Protein AF-A0A9E4YJJ3-F1 (afdb_monomer)

Radius of gyration: 14.65 Å; Cα contacts (8 Å, |Δi|>4): 35; chains: 1; bounding box: 43×19×37 Å

Secondary structure (DSSP, 8-state):
-HHHHHHH-TTEEEEEEETTEEEEEEPPP--S-S-HHHHHHHHHHHHHHHHHHHHHHHHHHHHHT-

Structure (mmCIF, N/CA/C/O backbone):
data_AF-A0A9E4YJJ3-F1
#
_entry.id   AF-A0A9E4YJJ3-F1
#
loop_
_atom_site.group_PDB
_atom_site.id
_atom_site.type_symbol
_atom_site.label_atom_id
_atom_site.label_alt_id
_atom_site.label_comp_id
_atom_site.label_asym_id
_atom_site.label_entity_id
_atom_site.label_seq_id
_atom_site.pdbx_PDB_ins_code
_atom_site.Cartn_x
_atom_site.Cartn_y
_atom_site.Cartn_z
_atom_site.occupancy
_atom_site.B_iso_or_equiv
_atom_site.auth_seq_id
_atom_site.auth_comp_id
_atom_site.auth_asym_id
_atom_site.auth_atom_id
_atom_site.pdbx_PDB_model_num
ATOM 1 N N . ALA A 1 1 ? -6.080 -6.286 9.782 1.00 59.09 1 ALA A N 1
ATOM 2 C CA . ALA A 1 1 ? -4.680 -5.883 9.507 1.00 59.09 1 ALA A CA 1
ATOM 3 C 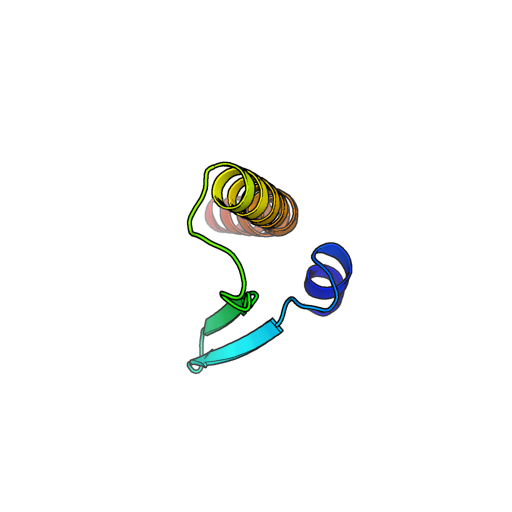C . ALA A 1 1 ? -3.928 -6.957 8.713 1.00 59.09 1 ALA A C 1
ATOM 5 O O . ALA A 1 1 ? -3.633 -6.709 7.553 1.00 59.09 1 ALA A O 1
ATOM 6 N N . ILE A 1 2 ? -3.708 -8.160 9.267 1.00 63.06 2 ILE A N 1
ATOM 7 C CA . ILE A 1 2 ? -3.011 -9.269 8.572 1.00 63.06 2 ILE A CA 1
ATOM 8 C C . ILE A 1 2 ? -3.702 -9.654 7.248 1.00 63.06 2 ILE A C 1
ATOM 10 O O . ILE A 1 2 ? -3.035 -9.857 6.240 1.00 63.06 2 ILE A O 1
ATOM 14 N N . GLU A 1 3 ? -5.038 -9.664 7.211 1.00 78.62 3 GLU A N 1
ATOM 15 C CA . GLU A 1 3 ? -5.810 -9.963 5.991 1.00 78.62 3 GLU A CA 1
ATOM 16 C C . GLU A 1 3 ? -5.678 -8.902 4.884 1.00 78.62 3 GLU A C 1
ATOM 18 O O . GLU A 1 3 ? -5.813 -9.233 3.710 1.00 78.62 3 GLU A O 1
ATOM 23 N N . ILE A 1 4 ? -5.391 -7.640 5.229 1.00 82.81 4 ILE A N 1
ATOM 24 C CA . ILE A 1 4 ? -5.172 -6.559 4.249 1.00 82.81 4 ILE A CA 1
ATOM 25 C C . ILE A 1 4 ? -3.797 -6.739 3.606 1.00 82.81 4 ILE A C 1
ATOM 27 O O . ILE A 1 4 ? -3.670 -6.729 2.385 1.00 82.81 4 ILE A O 1
ATOM 31 N N . GLN A 1 5 ? -2.773 -6.979 4.427 1.00 82.62 5 GLN A N 1
ATOM 32 C CA . GLN A 1 5 ? -1.416 -7.237 3.952 1.00 82.62 5 GLN A CA 1
ATOM 33 C C . GLN A 1 5 ? -1.360 -8.493 3.066 1.00 82.62 5 GLN A C 1
ATOM 35 O O . GLN A 1 5 ? -0.777 -8.463 1.985 1.00 82.62 5 GLN A O 1
ATOM 40 N N . ALA A 1 6 ? -2.054 -9.568 3.460 1.00 82.25 6 ALA A N 1
ATOM 41 C CA . ALA A 1 6 ? -2.147 -10.794 2.667 1.00 82.25 6 ALA A CA 1
ATOM 42 C C . ALA A 1 6 ? -2.763 -10.569 1.271 1.00 82.25 6 ALA A C 1
ATOM 44 O O . ALA A 1 6 ? -2.384 -11.246 0.318 1.00 82.25 6 ALA A O 1
ATOM 45 N N . GLN A 1 7 ? -3.688 -9.611 1.137 1.00 87.19 7 GLN A N 1
ATOM 46 C CA . GLN A 1 7 ? -4.340 -9.275 -0.133 1.00 87.19 7 GLN A CA 1
ATOM 47 C C . GLN A 1 7 ? -3.535 -8.331 -1.032 1.00 87.19 7 GLN A C 1
ATOM 49 O O . GLN A 1 7 ? -3.780 -8.310 -2.243 1.00 87.19 7 GLN A O 1
ATOM 54 N N . LEU A 1 8 ? -2.641 -7.527 -0.451 1.00 89.75 8 LEU A N 1
ATOM 55 C CA . LEU A 1 8 ? -1.835 -6.537 -1.171 1.00 89.75 8 LEU A CA 1
ATOM 56 C C . LEU A 1 8 ? -0.445 -7.055 -1.547 1.00 89.75 8 LEU A C 1
ATOM 58 O O . LEU A 1 8 ? 0.124 -6.597 -2.533 1.00 89.75 8 LEU A O 1
ATOM 62 N N . GLY A 1 9 ? 0.061 -8.055 -0.828 1.00 87.00 9 GLY A N 1
ATOM 63 C CA . GLY A 1 9 ? 1.312 -8.736 -1.142 1.00 87.00 9 GLY A CA 1
ATOM 64 C C . GLY A 1 9 ? 2.362 -8.594 -0.046 1.00 87.00 9 GLY A C 1
ATOM 65 O O . GLY A 1 9 ? 2.251 -7.783 0.868 1.00 87.00 9 GLY A O 1
ATOM 66 N N . GLN A 1 10 ? 3.407 -9.417 -0.145 1.00 83.06 10 GLN A N 1
ATOM 67 C CA . GLN A 1 10 ? 4.433 -9.541 0.897 1.00 83.06 10 GLN A CA 1
ATOM 68 C C . GLN A 1 10 ? 5.339 -8.310 1.035 1.00 83.06 10 GLN A C 1
ATOM 70 O O . GLN A 1 10 ? 5.932 -8.124 2.090 1.00 83.06 10 GLN A O 1
ATOM 75 N N . ASN A 1 11 ? 5.421 -7.466 0.003 1.00 86.81 11 ASN A N 1
ATOM 76 C CA . ASN A 1 11 ? 6.228 -6.239 0.021 1.00 86.81 11 ASN A CA 1
ATOM 77 C C . ASN A 1 11 ? 5.505 -5.056 0.681 1.00 86.81 11 ASN A C 1
ATOM 79 O O . ASN A 1 11 ? 6.074 -3.975 0.817 1.00 86.81 11 ASN A O 1
ATOM 83 N N . VAL A 1 12 ? 4.235 -5.245 1.045 1.00 92.44 12 VAL A N 1
ATOM 84 C CA . VAL A 1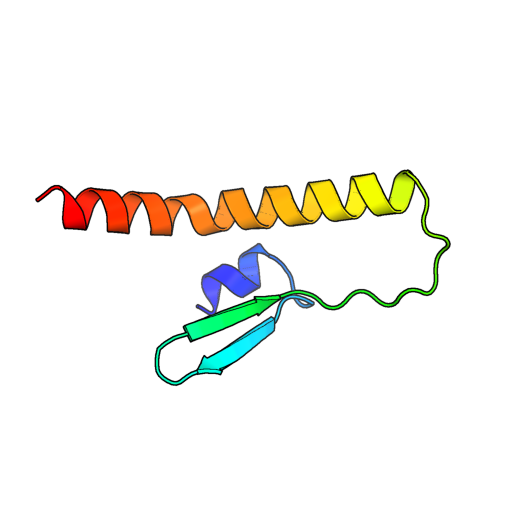 12 ? 3.431 -4.221 1.698 1.00 92.44 12 VAL A CA 1
ATOM 85 C C . VAL A 1 12 ? 3.639 -4.307 3.197 1.00 92.44 12 VAL A C 1
ATOM 87 O O . VAL A 1 12 ? 3.480 -5.368 3.799 1.00 92.44 12 VAL A O 1
ATOM 90 N N . GLU A 1 13 ? 3.956 -3.178 3.810 1.00 91.69 13 GLU A N 1
ATOM 91 C CA . GLU A 1 13 ? 4.225 -3.047 5.232 1.00 91.69 13 GLU A CA 1
ATOM 92 C C . GLU A 1 13 ? 3.104 -2.281 5.933 1.00 91.69 13 GLU A C 1
ATOM 94 O O . GLU A 1 13 ? 2.563 -1.303 5.411 1.00 91.69 13 GLU A O 1
ATOM 99 N N . LEU A 1 14 ? 2.784 -2.727 7.148 1.00 90.94 14 LEU A N 1
ATOM 100 C CA . LEU A 1 14 ? 1.944 -2.018 8.108 1.00 90.94 14 LEU A CA 1
ATOM 101 C C . LEU A 1 14 ? 2.835 -1.534 9.250 1.00 90.94 14 LEU A C 1
ATOM 103 O O . LEU A 1 14 ? 3.259 -2.319 10.095 1.00 90.94 14 LEU A O 1
ATOM 107 N N . GLU A 1 15 ? 3.109 -0.239 9.265 1.00 91.12 15 GLU A N 1
ATOM 108 C CA . GLU A 1 15 ? 4.001 0.401 10.225 1.00 91.12 15 GLU A CA 1
ATOM 109 C C . GLU A 1 15 ? 3.200 1.303 11.164 1.00 91.12 15 GLU A C 1
ATOM 111 O O . GLU A 1 15 ? 2.402 2.130 10.721 1.00 91.12 15 GLU A O 1
ATOM 116 N N . GLU A 1 16 ? 3.414 1.186 12.472 1.00 91.88 16 GLU A N 1
ATOM 117 C CA . GLU A 1 16 ? 2.890 2.171 13.418 1.00 91.88 16 GLU A CA 1
ATOM 118 C C . GLU A 1 16 ? 3.618 3.507 13.210 1.00 91.88 16 GLU A C 1
ATOM 120 O O . GLU A 1 16 ? 4.797 3.638 13.528 1.00 91.88 16 GLU A O 1
ATOM 125 N N . TRP A 1 17 ? 2.920 4.504 12.658 1.00 91.44 17 TRP A N 1
ATOM 126 C CA . TRP A 1 17 ? 3.492 5.831 12.414 1.00 91.44 17 TRP A CA 1
ATOM 127 C C . TRP A 1 17 ? 3.308 6.709 13.651 1.00 91.44 17 TRP A C 1
ATOM 129 O O . TRP A 1 17 ? 4.245 7.317 14.168 1.00 91.44 17 TRP A O 1
ATOM 139 N N . THR A 1 18 ? 2.077 6.787 14.147 1.00 94.31 18 THR A N 1
ATOM 140 C CA . THR A 1 18 ? 1.748 7.544 15.355 1.00 94.31 18 THR A CA 1
ATOM 141 C C . THR A 1 18 ? 0.824 6.718 16.235 1.00 94.31 18 THR A C 1
ATOM 143 O O . THR A 1 18 ? 0.256 5.727 15.785 1.00 94.31 18 THR A O 1
ATOM 146 N N . LYS A 1 19 ? 0.578 7.184 17.465 1.00 90.81 19 LYS A N 1
ATOM 147 C CA . LYS A 1 19 ? -0.341 6.519 18.404 1.00 90.81 19 LYS A CA 1
ATOM 148 C C . LYS A 1 19 ? -1.748 6.258 17.850 1.00 90.81 19 LYS A C 1
ATOM 150 O O . LYS A 1 19 ? -2.456 5.426 18.403 1.00 90.81 19 LYS A O 1
ATOM 155 N N . SER A 1 20 ? -2.181 6.994 16.828 1.00 91.62 20 SER A N 1
ATOM 156 C CA . SER A 1 20 ? -3.503 6.840 16.211 1.00 91.62 20 SER A CA 1
ATOM 157 C C . SER A 1 20 ? -3.453 6.542 14.714 1.00 91.62 20 SER A C 1
ATOM 159 O O . SER A 1 20 ? -4.504 6.494 14.081 1.00 91.62 20 SER A O 1
ATOM 161 N N . TRP A 1 21 ? -2.262 6.342 14.137 1.00 91.94 21 TRP A N 1
ATOM 162 C CA . TRP A 1 21 ? -2.110 6.119 12.701 1.00 91.94 21 TRP A CA 1
ATOM 163 C C . TRP A 1 21 ? -1.146 4.982 12.401 1.00 91.94 21 TRP A C 1
ATOM 165 O O . TRP A 1 21 ? 0.006 4.990 12.835 1.00 91.94 21 TRP A O 1
ATOM 175 N N . THR A 1 22 ? -1.602 4.069 11.551 1.00 90.69 22 THR A N 1
ATOM 176 C CA . THR A 1 22 ? -0.772 3.042 10.926 1.00 90.69 22 THR A CA 1
ATOM 177 C C . THR A 1 22 ? -0.567 3.407 9.461 1.00 90.69 22 THR A C 1
ATOM 179 O O . THR A 1 22 ? -1.527 3.687 8.741 1.00 90.69 22 THR A O 1
ATOM 182 N N . ARG A 1 23 ? 0.687 3.419 9.016 1.00 92.44 23 ARG A N 1
ATOM 183 C CA . ARG A 1 23 ? 1.061 3.593 7.618 1.00 92.44 23 ARG A CA 1
ATOM 184 C C . ARG A 1 23 ? 1.016 2.246 6.913 1.00 92.44 23 ARG A C 1
ATOM 186 O O . ARG A 1 23 ? 1.712 1.322 7.314 1.00 92.44 23 ARG A O 1
ATOM 193 N N . LEU A 1 24 ? 0.245 2.169 5.837 1.00 91.94 24 LEU A N 1
ATOM 194 C CA . LEU A 1 24 ? 0.286 1.064 4.887 1.00 91.94 24 LEU A CA 1
ATOM 195 C C . LEU A 1 24 ? 1.074 1.522 3.659 1.00 91.94 24 LEU A C 1
ATOM 197 O O . LEU A 1 24 ? 0.638 2.447 2.972 1.00 91.94 24 LEU A O 1
ATOM 201 N N . HIS A 1 25 ? 2.234 0.928 3.395 1.00 92.81 25 HIS A N 1
ATOM 202 C CA . HIS A 1 25 ? 3.106 1.366 2.300 1.00 92.81 25 HIS A CA 1
ATOM 203 C C . HIS A 1 25 ? 3.866 0.205 1.665 1.00 92.81 25 HIS A C 1
ATOM 205 O O . HIS A 1 25 ? 3.947 -0.876 2.231 1.00 92.81 25 HIS A O 1
ATOM 211 N N . GLU A 1 26 ? 4.372 0.428 0.460 1.00 91.88 26 GLU A N 1
ATOM 212 C CA . GLU A 1 26 ? 5.334 -0.444 -0.213 1.00 91.88 26 GLU A CA 1
ATOM 213 C C . GLU A 1 26 ? 6.531 0.422 -0.599 1.00 91.88 26 GLU A C 1
ATOM 215 O O . GLU A 1 26 ? 6.362 1.553 -1.068 1.00 91.88 26 GLU A O 1
ATOM 220 N N . THR A 1 27 ? 7.738 -0.107 -0.412 1.00 90.44 27 THR A N 1
ATOM 221 C CA . THR A 1 27 ? 8.970 0.545 -0.860 1.00 90.44 27 THR A CA 1
ATOM 222 C C . THR A 1 27 ? 9.447 -0.115 -2.144 1.00 90.44 27 THR A C 1
ATOM 224 O O . THR A 1 27 ? 9.716 -1.313 -2.176 1.00 90.44 27 THR A O 1
ATOM 227 N N . LEU A 1 28 ? 9.573 0.676 -3.209 1.00 86.12 28 LEU A N 1
ATOM 228 C CA . LEU A 1 28 ? 10.112 0.222 -4.488 1.00 86.12 28 LEU A CA 1
ATOM 229 C C . LEU A 1 28 ? 11.560 0.690 -4.630 1.00 86.12 28 LEU A C 1
ATOM 231 O O . LEU A 1 28 ? 11.853 1.877 -4.472 1.00 86.12 28 LEU A O 1
ATOM 235 N N . HIS A 1 29 ? 12.460 -0.232 -4.967 1.00 83.12 29 HIS A N 1
ATOM 236 C CA . HIS A 1 29 ? 13.829 0.119 -5.331 1.00 83.12 29 HIS A CA 1
ATOM 237 C C . HIS A 1 29 ? 13.839 0.810 -6.698 1.00 83.12 29 HIS A C 1
ATOM 239 O O . HIS A 1 29 ? 13.310 0.289 -7.681 1.00 83.12 29 HIS A O 1
ATOM 245 N N . MET A 1 30 ? 14.434 2.002 -6.761 1.00 74.88 30 MET A N 1
ATOM 246 C CA . MET A 1 30 ? 14.581 2.772 -7.998 1.00 74.88 30 MET A CA 1
ATOM 247 C C . MET A 1 30 ? 15.771 2.270 -8.824 1.00 74.88 30 MET A C 1
ATOM 249 O O . MET A 1 30 ? 16.701 3.018 -9.112 1.00 74.88 30 MET A O 1
ATOM 253 N N . ASP A 1 31 ? 15.740 0.995 -9.197 1.00 72.88 31 ASP A N 1
ATOM 254 C CA . ASP A 1 31 ? 16.772 0.395 -10.051 1.00 72.88 31 ASP A CA 1
ATOM 255 C C . ASP A 1 31 ? 16.493 0.639 -11.548 1.00 72.88 31 ASP A C 1
ATOM 257 O O . ASP A 1 31 ? 17.346 0.385 -12.396 1.00 72.88 31 ASP A O 1
ATOM 261 N N . ALA A 1 32 ? 15.294 1.134 -11.877 1.00 68.38 32 ALA A N 1
ATOM 262 C CA . ALA A 1 32 ? 14.831 1.397 -13.235 1.00 68.38 32 ALA A CA 1
ATOM 263 C C . ALA A 1 32 ? 14.639 2.897 -13.496 1.00 68.38 32 ALA A C 1
ATOM 265 O O . ALA A 1 32 ? 14.263 3.659 -12.602 1.00 68.38 32 ALA A O 1
ATOM 266 N N . ASP A 1 33 ? 14.832 3.301 -14.753 1.00 83.56 33 ASP A N 1
ATOM 267 C CA . ASP A 1 33 ? 14.539 4.657 -15.211 1.00 83.56 33 ASP A CA 1
ATOM 268 C C . ASP A 1 33 ? 13.075 5.032 -14.945 1.00 83.56 33 ASP A C 1
ATOM 270 O O . ASP A 1 33 ? 12.159 4.218 -15.099 1.00 83.56 33 ASP A O 1
ATOM 274 N N . LEU A 1 34 ? 12.846 6.300 -14.600 1.00 88.69 34 LEU A N 1
ATOM 275 C CA . LEU A 1 34 ? 11.508 6.865 -14.439 1.00 88.69 34 LEU A CA 1
ATOM 276 C C . LEU A 1 34 ? 10.804 6.947 -15.801 1.00 88.69 34 LEU A C 1
ATOM 278 O O . LEU A 1 34 ? 10.887 7.954 -1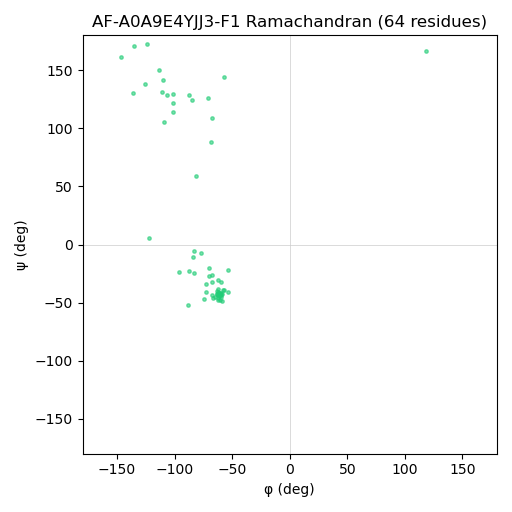6.503 1.00 88.69 34 LEU A O 1
ATOM 282 N N . ASN A 1 35 ? 10.129 5.865 -16.178 1.00 91.25 35 ASN A N 1
ATOM 283 C CA . ASN A 1 35 ? 9.482 5.701 -17.475 1.00 91.25 35 ASN A CA 1
ATOM 284 C C . ASN A 1 35 ? 7.983 5.380 -17.345 1.00 91.25 35 ASN A C 1
ATOM 286 O O . ASN A 1 35 ? 7.450 5.144 -16.258 1.00 91.25 35 ASN A O 1
ATOM 290 N N . GLU A 1 36 ? 7.291 5.363 -18.484 1.00 94.00 36 GLU A N 1
ATOM 291 C CA . GLU A 1 36 ? 5.847 5.110 -18.546 1.00 94.00 36 GLU A CA 1
ATOM 292 C C . GLU A 1 36 ? 5.458 3.714 -18.040 1.00 94.00 36 GLU A C 1
ATOM 294 O O . GLU A 1 36 ? 4.381 3.545 -17.469 1.00 94.00 36 GLU A O 1
ATOM 299 N N . ALA A 1 37 ? 6.335 2.717 -18.194 1.00 90.75 37 ALA A N 1
ATOM 300 C CA . ALA A 1 37 ? 6.074 1.368 -17.704 1.00 90.75 37 ALA A CA 1
ATOM 301 C C . ALA A 1 37 ? 6.057 1.328 -16.170 1.00 90.75 37 ALA A C 1
ATOM 303 O O . ALA A 1 37 ? 5.139 0.748 -15.589 1.00 90.75 37 ALA A O 1
ATOM 304 N N . LEU A 1 38 ? 7.011 2.000 -15.515 1.00 89.44 38 LEU A N 1
ATOM 305 C CA . LEU A 1 38 ? 7.015 2.162 -14.061 1.00 89.44 38 LEU A CA 1
ATOM 306 C C . LEU A 1 38 ? 5.768 2.921 -13.592 1.00 89.44 38 LEU A C 1
ATOM 308 O O . LEU A 1 38 ? 5.121 2.4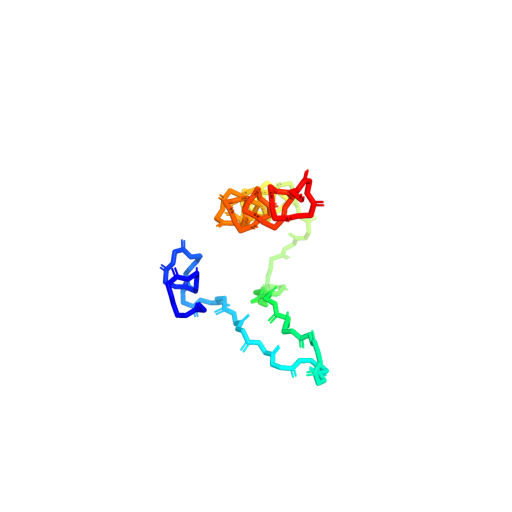98 -12.635 1.00 89.44 38 LEU A O 1
ATOM 312 N N . ALA A 1 39 ? 5.392 4.001 -14.283 1.00 92.56 39 ALA A N 1
ATOM 313 C CA . ALA A 1 39 ? 4.195 4.768 -13.947 1.00 92.56 39 ALA A CA 1
ATOM 314 C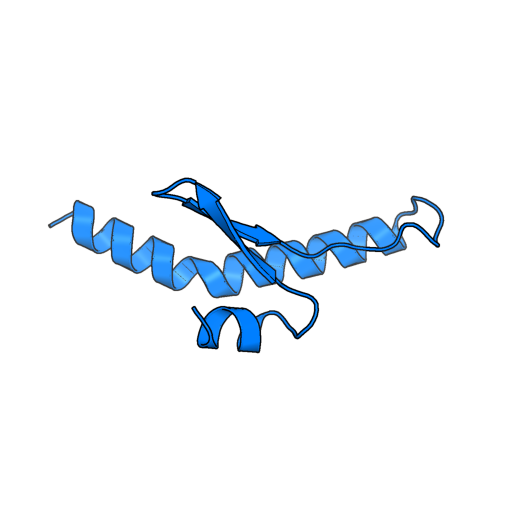 C . ALA A 1 39 ? 2.919 3.911 -14.021 1.00 92.56 39 ALA A C 1
ATOM 316 O O . A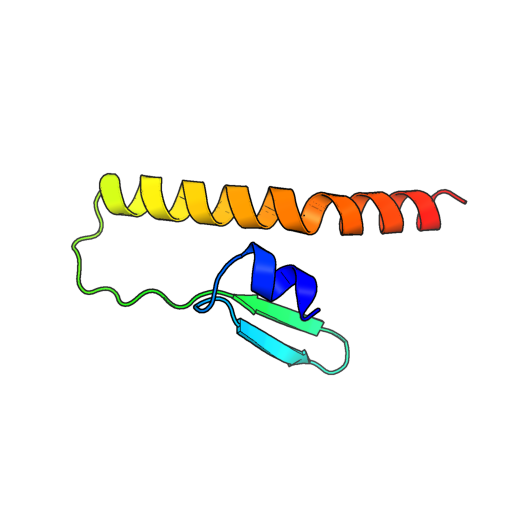LA A 1 39 ? 2.107 3.929 -13.094 1.00 92.56 39 ALA A O 1
ATOM 317 N N . ALA A 1 40 ? 2.761 3.116 -15.084 1.00 94.94 40 ALA A N 1
ATOM 318 C CA . ALA A 1 40 ? 1.633 2.200 -15.233 1.00 94.94 40 ALA A CA 1
ATOM 319 C C . ALA A 1 40 ? 1.620 1.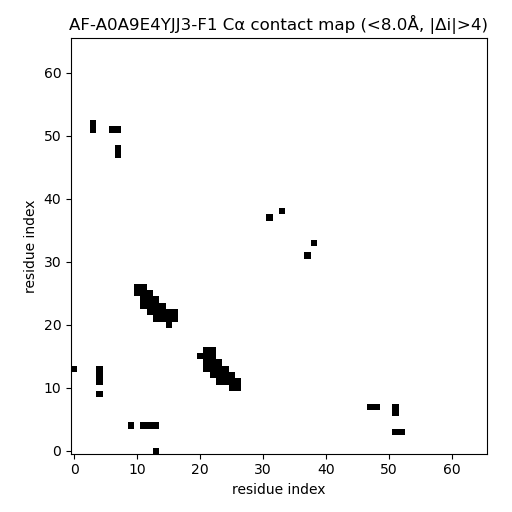126 -14.135 1.00 94.94 40 ALA A C 1
ATOM 321 O O . ALA A 1 40 ? 0.564 0.787 -13.602 1.00 94.94 40 ALA A O 1
ATOM 322 N N . ASP A 1 41 ? 2.789 0.607 -13.768 1.00 91.62 41 ASP A N 1
ATOM 323 C CA . ASP A 1 41 ? 2.918 -0.407 -12.730 1.00 91.62 41 ASP A CA 1
ATOM 324 C C . ASP A 1 41 ? 2.546 0.139 -11.342 1.00 91.62 41 ASP A C 1
ATOM 326 O O . ASP A 1 41 ? 1.724 -0.453 -10.64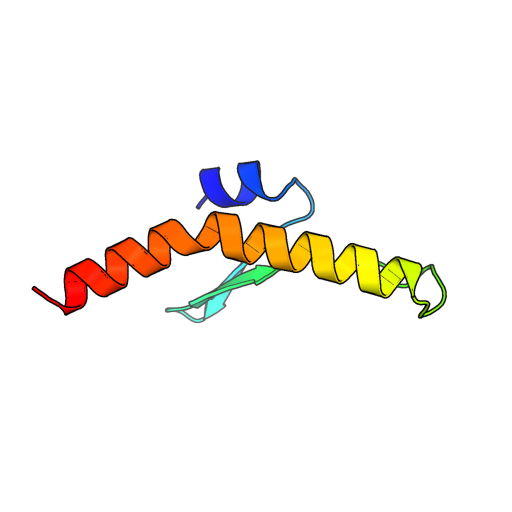0 1.00 91.62 41 ASP A O 1
ATOM 330 N N . VAL A 1 42 ? 3.052 1.323 -10.984 1.00 91.94 42 VAL A N 1
ATOM 331 C CA . VAL A 1 42 ? 2.673 2.036 -9.752 1.00 91.94 42 VAL A CA 1
ATOM 332 C C . VAL A 1 42 ? 1.176 2.350 -9.733 1.00 91.94 42 VAL A C 1
ATOM 334 O O . VAL A 1 42 ? 0.522 2.117 -8.718 1.00 91.94 42 VAL A O 1
ATOM 337 N N . ALA A 1 43 ? 0.600 2.811 -10.847 1.00 95.06 43 ALA A N 1
ATOM 338 C CA . ALA A 1 43 ? -0.831 3.101 -10.933 1.00 95.06 43 ALA A CA 1
ATOM 339 C C . ALA A 1 43 ? -1.692 1.855 -10.668 1.00 95.06 43 ALA A C 1
ATOM 341 O O . ALA A 1 43 ? -2.659 1.927 -9.909 1.00 95.06 43 ALA A O 1
ATOM 342 N N . ARG A 1 44 ? -1.321 0.696 -11.232 1.00 95.00 44 ARG A N 1
ATOM 343 C CA . ARG A 1 44 ? -2.012 -0.577 -10.960 1.00 95.00 44 ARG A CA 1
ATOM 344 C C . ARG A 1 44 ? -1.922 -0.975 -9.489 1.00 95.00 44 ARG A C 1
ATOM 346 O O . ARG A 1 44 ? -2.928 -1.390 -8.918 1.00 95.00 44 ARG A O 1
ATOM 353 N N . ARG A 1 45 ? -0.745 -0.837 -8.869 1.00 92.75 45 ARG A N 1
ATOM 354 C CA . ARG A 1 45 ? -0.566 -1.132 -7.437 1.00 92.75 45 ARG A CA 1
ATOM 355 C C . ARG A 1 45 ? -1.428 -0.219 -6.566 1.00 92.75 45 ARG A C 1
ATOM 357 O O . ARG A 1 45 ? -2.145 -0.708 -5.700 1.00 92.75 45 ARG A O 1
ATOM 364 N N . LEU A 1 46 ? -1.434 1.085 -6.839 1.00 94.44 46 LEU A N 1
ATOM 365 C CA . LEU A 1 46 ? -2.270 2.047 -6.115 1.00 94.44 46 LEU A CA 1
ATOM 366 C C . LEU A 1 46 ? -3.767 1.752 -6.272 1.00 94.44 46 LEU A C 1
ATOM 368 O O . LEU A 1 46 ? -4.502 1.801 -5.288 1.00 94.44 46 LEU A O 1
ATOM 372 N N . ALA A 1 47 ? -4.220 1.394 -7.477 1.00 96.50 47 ALA A N 1
ATOM 373 C CA . ALA A 1 47 ? -5.605 0.978 -7.696 1.00 96.50 47 ALA A CA 1
ATOM 374 C C . ALA A 1 47 ? -5.965 -0.238 -6.829 1.00 96.50 47 ALA A C 1
ATOM 376 O O . ALA A 1 47 ? -7.004 -0.241 -6.170 1.00 96.50 47 ALA A O 1
ATOM 377 N N . ARG A 1 48 ? -5.062 -1.222 -6.733 1.00 94.94 48 ARG A N 1
ATOM 378 C CA . ARG A 1 48 ? -5.257 -2.394 -5.875 1.00 94.94 48 ARG A CA 1
ATOM 379 C C . ARG A 1 48 ? -5.370 -2.030 -4.390 1.00 94.94 48 ARG A C 1
ATOM 381 O O . ARG A 1 48 ? -6.188 -2.622 -3.690 1.00 94.94 48 ARG A O 1
ATOM 388 N N . TYR A 1 49 ? -4.598 -1.052 -3.912 1.00 94.69 49 TYR A N 1
ATOM 389 C CA . TYR A 1 49 ? -4.735 -0.536 -2.543 1.00 94.69 49 TYR A CA 1
ATOM 390 C C . TYR A 1 49 ? -6.126 0.047 -2.306 1.00 94.69 49 TYR A C 1
ATOM 392 O O . TYR A 1 49 ? -6.762 -0.287 -1.311 1.00 94.69 49 TYR A O 1
ATOM 400 N N . ILE A 1 50 ? -6.610 0.882 -3.229 1.00 94.75 50 ILE A N 1
ATOM 401 C CA . ILE A 1 50 ? -7.941 1.492 -3.133 1.00 94.75 50 ILE A CA 1
ATOM 402 C C . ILE A 1 50 ? -9.015 0.404 -3.063 1.00 94.75 50 ILE A C 1
ATOM 404 O O . ILE A 1 50 ? -9.834 0.426 -2.154 1.00 94.75 50 ILE A O 1
ATOM 408 N N . GLU A 1 51 ? -8.977 -0.586 -3.955 1.00 95.75 51 GLU A N 1
ATOM 409 C CA . GLU A 1 51 ? -9.959 -1.678 -3.983 1.00 95.75 51 GLU A CA 1
ATOM 410 C C . GLU A 1 51 ? -10.004 -2.489 -2.684 1.00 95.75 51 GLU A C 1
ATOM 412 O O . GLU A 1 51 ? -11.083 -2.846 -2.218 1.00 95.75 51 GLU A O 1
ATOM 417 N N . VAL A 1 52 ? -8.843 -2.798 -2.096 1.00 94.19 52 VAL A N 1
ATOM 418 C CA . VAL A 1 52 ? -8.771 -3.571 -0.845 1.00 94.19 52 VAL A CA 1
ATOM 419 C C . VAL A 1 52 ? -9.229 -2.745 0.357 1.00 94.19 52 VAL A C 1
ATOM 421 O O . VAL A 1 52 ? -9.800 -3.303 1.292 1.00 94.19 52 VAL A O 1
ATOM 424 N N . LEU A 1 53 ? -8.975 -1.434 0.357 1.00 93.44 53 LEU A N 1
ATOM 425 C CA . LEU A 1 53 ? -9.310 -0.549 1.475 1.00 93.44 53 LEU A CA 1
ATOM 426 C C . LEU A 1 53 ? -10.736 0.012 1.407 1.00 93.44 53 LEU A C 1
ATOM 428 O O . LEU A 1 53 ? -11.285 0.379 2.447 1.00 93.44 53 LEU A O 1
ATOM 432 N N . GLU A 1 54 ? -11.351 0.062 0.225 1.00 95.19 54 GLU A N 1
ATOM 433 C CA . GLU A 1 54 ? -12.692 0.623 0.026 1.00 95.19 54 GLU A CA 1
ATOM 434 C C . GLU A 1 54 ? -13.769 0.011 0.943 1.00 95.19 54 GLU A C 1
ATOM 436 O O . GLU A 1 54 ? -14.554 0.781 1.499 1.00 95.19 54 GLU A O 1
ATOM 441 N N . PRO A 1 55 ? -13.813 -1.314 1.204 1.00 94.19 55 PRO A N 1
ATOM 442 C CA . PRO A 1 55 ? -14.796 -1.885 2.126 1.00 94.19 55 PRO A CA 1
ATOM 443 C C . PRO A 1 55 ? -14.728 -1.284 3.536 1.00 94.19 55 PRO A C 1
ATOM 445 O O . PRO A 1 55 ? -15.763 -0.986 4.126 1.00 94.19 55 PRO A O 1
ATOM 448 N N . ILE A 1 56 ? -13.519 -1.026 4.043 1.00 91.62 56 ILE A N 1
ATOM 449 C CA . ILE A 1 56 ? -13.310 -0.418 5.366 1.00 91.62 56 ILE A CA 1
ATOM 450 C C . ILE A 1 56 ? -13.867 1.006 5.365 1.00 91.62 56 ILE A C 1
ATOM 452 O O . ILE A 1 56 ? -14.597 1.401 6.270 1.00 91.62 56 ILE A O 1
ATOM 456 N N . LEU A 1 57 ? -13.574 1.777 4.314 1.00 92.06 57 LEU A N 1
ATOM 457 C CA . LEU A 1 57 ? -14.099 3.132 4.177 1.00 92.06 57 LEU A CA 1
ATOM 458 C C . LEU A 1 57 ? -15.633 3.146 4.097 1.00 92.06 57 LEU A C 1
ATOM 460 O O . LEU A 1 57 ? -16.272 4.013 4.697 1.00 92.06 57 LEU A O 1
ATOM 464 N N . ALA A 1 58 ? -16.229 2.205 3.365 1.00 95.56 58 ALA A N 1
ATOM 465 C CA . ALA A 1 58 ? -17.676 2.079 3.244 1.00 95.56 58 ALA A CA 1
ATOM 466 C C . ALA A 1 58 ? -18.340 1.762 4.597 1.00 95.56 58 ALA A C 1
ATOM 468 O O . ALA A 1 58 ? -19.355 2.376 4.940 1.00 95.56 58 ALA A O 1
ATOM 469 N N . GLU A 1 59 ? -17.749 0.861 5.386 1.00 95.06 59 GLU A N 1
ATOM 470 C CA . GLU A 1 59 ? -18.214 0.518 6.735 1.00 95.06 59 GLU A CA 1
ATOM 471 C C . GLU A 1 59 ? -18.163 1.721 7.687 1.00 95.06 59 GLU A C 1
ATOM 473 O O . GLU A 1 59 ? -19.165 2.029 8.339 1.00 95.06 59 GLU A O 1
ATOM 478 N N . GLU A 1 60 ? -17.047 2.455 7.708 1.00 93.19 60 GLU A N 1
ATOM 479 C CA . GLU A 1 60 ? -16.881 3.653 8.542 1.00 93.19 60 GLU A CA 1
ATOM 480 C C . GLU A 1 60 ? -17.871 4.761 8.151 1.00 93.19 60 GLU A C 1
ATOM 482 O O . GLU A 1 60 ? -18.521 5.369 9.005 1.00 93.19 60 GLU A O 1
ATOM 487 N N . ARG A 1 61 ? -18.077 4.989 6.845 1.00 95.00 61 ARG A N 1
ATOM 488 C CA . ARG A 1 61 ? -19.089 5.943 6.356 1.00 95.00 61 ARG A CA 1
ATOM 489 C C . ARG A 1 61 ? -20.497 5.555 6.804 1.00 95.00 61 ARG A C 1
ATOM 491 O O . ARG A 1 61 ? -21.267 6.423 7.214 1.00 95.00 61 ARG A O 1
ATOM 498 N N . ALA A 1 62 ? -20.833 4.268 6.745 1.00 95.38 62 ALA A N 1
ATOM 499 C CA . ALA A 1 62 ? -22.125 3.763 7.199 1.00 95.38 62 ALA A CA 1
ATOM 500 C C . ALA A 1 62 ? -22.284 3.819 8.728 1.00 95.38 62 ALA A C 1
ATOM 502 O O . ALA A 1 62 ? -23.409 3.885 9.222 1.00 95.38 62 ALA A O 1
ATOM 503 N N . ALA A 1 63 ? -21.193 3.757 9.494 1.00 94.56 63 ALA A N 1
ATOM 504 C CA . ALA A 1 63 ? -21.212 3.936 10.944 1.00 94.56 63 ALA A CA 1
ATOM 505 C C . ALA A 1 63 ? -21.455 5.400 11.339 1.00 94.56 63 ALA A C 1
ATOM 507 O O . ALA A 1 63 ? -22.259 5.649 12.228 1.00 94.56 63 ALA A O 1
ATOM 508 N N . ILE A 1 64 ? -20.833 6.357 10.640 1.00 93.12 64 ILE A N 1
ATOM 509 C CA . ILE A 1 64 ? -21.015 7.801 10.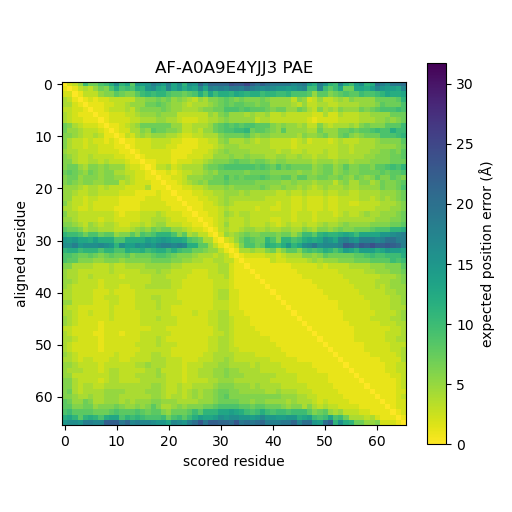881 1.00 93.12 64 ILE A CA 1
ATOM 510 C C . ILE A 1 64 ? -22.431 8.278 10.519 1.00 93.12 64 ILE A C 1
ATOM 512 O O . ILE A 1 64 ? -22.941 9.214 11.126 1.00 93.12 64 ILE A O 1
ATOM 516 N N . ALA A 1 65 ? -23.059 7.671 9.510 1.00 84.94 65 ALA A N 1
ATOM 517 C CA . ALA A 1 65 ? -24.398 8.053 9.057 1.00 84.94 65 ALA A CA 1
ATOM 518 C C . ALA A 1 65 ? -25.547 7.550 9.960 1.00 84.94 65 ALA A C 1
ATOM 520 O O . ALA A 1 65 ? -26.701 7.902 9.706 1.00 84.94 65 ALA A O 1
ATOM 521 N N . ARG A 1 66 ? -25.248 6.705 10.955 1.00 66.94 66 ARG A N 1
ATOM 522 C CA . ARG A 1 66 ? -26.198 6.174 11.944 1.00 66.94 66 ARG A CA 1
ATOM 523 C C . ARG A 1 66 ? -26.255 7.063 13.180 1.00 66.94 66 ARG A C 1
ATOM 525 O O . ARG A 1 66 ? -27.379 7.214 13.705 1.00 66.94 66 ARG A O 1
#

Sequence (66 aa):
AIEIQAQLGQNVELEEWTKSWTRLHETLHMDADLNEALAADVARRLARYIEVLEPILAEERAAIAR

Mean predicted aligned error: 4.71 Å

Foldseek 3Di:
DVVLDVQLDDQWDFDCPDPPDTDTDGDDDPPDDPDPVVVVVVVVSVVSNCVSCVVVVVVVVVVVVD

pLDDT: mean 88.99, std 7.99, range [59.09, 96.5]

Solvent-accessible surface area (backbone atoms only — not comparable to full-atom values): 4189 Å² total; per-residue (Å²): 108,72,71,56,36,70,75,75,34,89,69,44,43,82,41,82,72,49,101,90,40,72,45,76,49,68,85,77,82,83,86,63,77,97,44,70,68,56,52,52,50,52,51,54,52,51,50,52,51,50,65,70,47,43,63,59,53,52,53,52,53,57,58,73,76,103